Protein AF-A0A830D638-F1 (afdb_monomer_lite)

Secondary structure (DSSP, 8-state):
-PPPPPPPP-SB-TTS-BS-S-SPPPPHHHHHHHHHHHHHHHHHHHHHHHHHHTTSSS------

Foldseek 3Di:
DPDDDDDDDDQADPVRHGPDPPDDDDDPVVVVVVVVVVVVLVVVQVVVVVCCVVVVDVDDDHPD

pLDDT: mean 93.47, std 7.39, range [57.5, 98.44]

InterPro domains:
  IPR029061 Thiamin diphosphate-binding fold [SSF52518] (9-62)
  IPR050771 Alpha-ketoacid dehydrogenase complex E1 component [PTHR43380] (2-63)

Radius of gyration: 18.52 Å; chains: 1; bounding box: 33×46×44 Å

Sequence (64 aa):
HPEERVHCYRVLDDSGQPVSSNYVHIDKDIALKMYKEMVTLQTMDTIFYEAQRQGRISFYVTAI

Organism: NCBI:txid374723

Structure (mmCIF, N/CA/C/O backbone):
data_AF-A0A830D638-F1
#
_entry.id   AF-A0A830D638-F1
#
loop_
_atom_site.group_PDB
_atom_site.id
_atom_site.type_symbol
_atom_site.label_atom_id
_atom_site.label_alt_id
_atom_site.label_comp_id
_atom_site.label_asym_id
_atom_site.label_entity_id
_atom_site.label_seq_id
_atom_site.pdbx_PDB_ins_code
_atom_site.Cartn_x
_atom_site.Cartn_y
_atom_site.Cartn_z
_atom_site.occupancy
_atom_site.B_iso_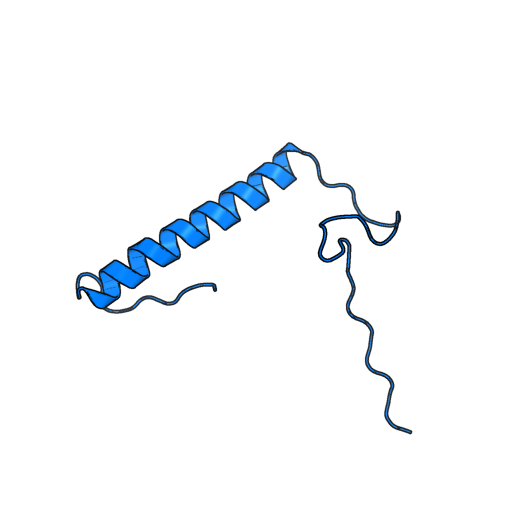or_equiv
_atom_site.auth_seq_id
_atom_site.auth_comp_id
_atom_site.auth_asym_id
_atom_site.auth_atom_id
_atom_site.pdbx_PDB_model_num
ATOM 1 N N . HIS A 1 1 ? 4.019 -37.532 -21.318 1.00 57.50 1 HIS A N 1
ATOM 2 C CA . HIS A 1 1 ? 4.964 -36.460 -20.947 1.00 57.50 1 HIS A CA 1
ATOM 3 C C . HIS A 1 1 ? 4.222 -35.502 -20.028 1.00 57.50 1 HIS A C 1
ATOM 5 O O . HIS A 1 1 ? 3.094 -35.182 -20.383 1.00 57.50 1 HIS A O 1
ATOM 11 N N . PRO A 1 2 ? 4.737 -35.129 -18.844 1.00 69.62 2 PRO A N 1
ATOM 12 C CA . PRO A 1 2 ? 4.088 -34.086 -18.057 1.00 69.62 2 PRO A CA 1
ATOM 13 C C . PRO A 1 2 ? 4.160 -32.783 -18.859 1.00 69.62 2 PRO A C 1
ATOM 15 O O . PRO A 1 2 ? 5.237 -32.416 -19.323 1.00 69.62 2 PRO A O 1
ATOM 18 N N . GLU A 1 3 ? 3.016 -32.148 -19.094 1.00 76.44 3 GLU A N 1
ATOM 19 C CA . GLU A 1 3 ? 2.966 -30.854 -19.772 1.00 76.44 3 GLU A CA 1
ATOM 20 C C . GLU A 1 3 ? 3.739 -29.820 -18.944 1.00 76.44 3 GLU A C 1
ATOM 22 O O . GLU A 1 3 ? 3.551 -29.700 -17.729 1.00 76.44 3 GLU A O 1
ATOM 27 N N . GLU A 1 4 ? 4.662 -29.118 -19.597 1.00 81.50 4 GLU A N 1
ATOM 28 C CA . GLU A 1 4 ? 5.458 -28.069 -18.972 1.00 81.50 4 GLU A CA 1
ATOM 29 C C . GLU A 1 4 ? 4.537 -26.905 -18.579 1.00 81.50 4 GLU A C 1
ATOM 31 O O . GLU A 1 4 ? 3.705 -26.454 -19.369 1.00 81.50 4 GLU A O 1
ATOM 36 N N . ARG A 1 5 ? 4.628 -26.449 -17.323 1.00 84.75 5 ARG A N 1
ATOM 37 C CA . ARG A 1 5 ? 3.758 -25.378 -16.820 1.00 84.75 5 ARG A CA 1
ATOM 38 C C . ARG A 1 5 ? 4.088 -24.071 -17.531 1.00 84.75 5 ARG A C 1
ATOM 40 O O . ARG A 1 5 ? 5.254 -23.709 -17.652 1.00 84.75 5 ARG A O 1
ATOM 47 N N . VAL A 1 6 ? 3.052 -23.327 -17.911 1.00 89.00 6 VAL A N 1
ATOM 48 C CA . VAL A 1 6 ? 3.210 -21.983 -18.474 1.00 89.00 6 VAL A CA 1
ATOM 49 C C . VAL A 1 6 ? 3.949 -21.086 -17.477 1.00 89.00 6 VAL A C 1
ATOM 51 O O . VAL A 1 6 ? 3.614 -21.048 -16.292 1.00 89.00 6 VAL A O 1
ATOM 54 N N . HIS A 1 7 ? 4.955 -20.360 -17.964 1.00 88.00 7 HIS A N 1
ATOM 55 C CA . HIS A 1 7 ? 5.724 -19.425 -17.151 1.00 88.00 7 HIS A CA 1
A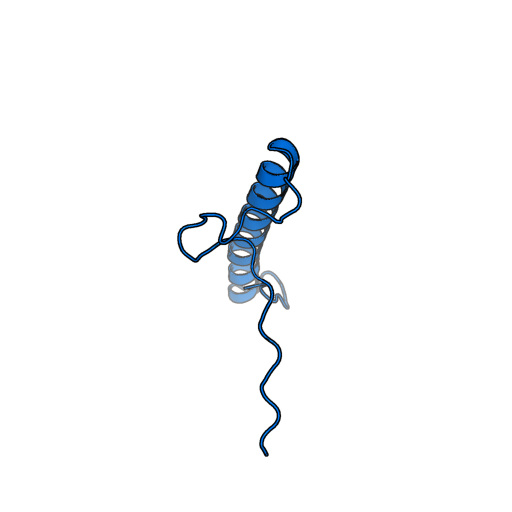TOM 56 C C . HIS A 1 7 ? 4.874 -18.229 -16.701 1.00 88.00 7 HIS A C 1
ATOM 58 O O . HIS A 1 7 ? 4.094 -17.671 -17.474 1.00 88.00 7 HIS A O 1
ATOM 64 N N . CYS A 1 8 ? 5.065 -17.793 -15.454 1.00 91.38 8 CYS A N 1
ATOM 65 C CA . CYS A 1 8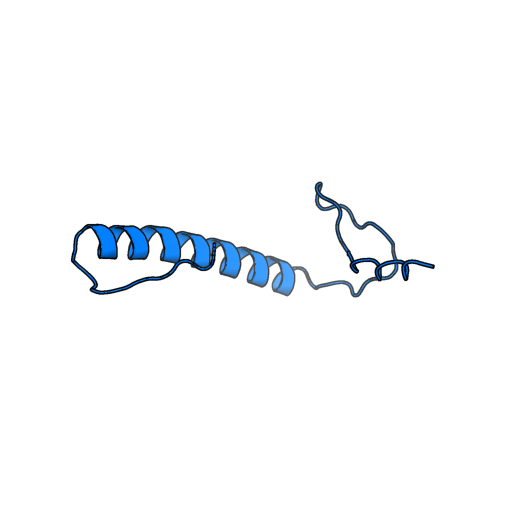 ? 4.426 -16.587 -14.938 1.00 91.38 8 CYS A CA 1
ATOM 66 C C . CYS A 1 8 ? 5.042 -15.341 -15.581 1.00 91.38 8 CYS A C 1
ATOM 68 O O . CYS A 1 8 ? 6.250 -15.119 -15.484 1.00 91.38 8 CYS A O 1
ATOM 70 N N . TYR A 1 9 ? 4.204 -14.499 -16.184 1.00 91.19 9 TYR A N 1
ATOM 71 C CA . TYR A 1 9 ? 4.635 -13.193 -16.668 1.00 91.19 9 TYR A CA 1
ATOM 72 C C . TYR A 1 9 ? 5.067 -12.299 -15.496 1.00 91.19 9 TYR A C 1
ATOM 74 O O . TYR A 1 9 ? 4.383 -12.220 -14.474 1.00 91.19 9 TYR A O 1
ATOM 82 N N . ARG A 1 10 ? 6.210 -11.626 -15.647 1.00 92.12 10 ARG A N 1
ATOM 83 C CA . ARG A 1 10 ? 6.827 -10.771 -14.628 1.00 92.12 10 ARG A CA 1
ATOM 84 C C . ARG A 1 10 ? 7.473 -9.564 -15.308 1.00 92.12 10 ARG A C 1
ATOM 86 O O . ARG A 1 10 ? 8.122 -9.723 -16.336 1.00 92.12 10 ARG A O 1
ATOM 93 N N . VAL A 1 11 ? 7.305 -8.377 -14.721 1.00 94.12 11 VAL A N 1
ATOM 94 C CA . VAL A 1 11 ? 7.906 -7.120 -15.214 1.00 94.12 11 VAL A CA 1
ATOM 95 C C . VAL A 1 11 ? 9.106 -6.699 -14.369 1.00 94.12 11 VAL A C 1
ATOM 97 O O . VAL A 1 11 ? 10.129 -6.314 -14.925 1.00 94.12 11 VAL A O 1
ATOM 100 N N . LEU A 1 12 ? 8.995 -6.797 -13.043 1.00 94.50 12 LEU A N 1
ATOM 101 C CA . LEU A 1 12 ? 10.046 -6.432 -12.093 1.00 94.50 12 LEU A CA 1
ATOM 102 C C . LEU A 1 12 ? 10.585 -7.677 -11.386 1.00 94.50 12 LEU A C 1
ATOM 104 O O . LEU A 1 12 ? 9.821 -8.603 -11.105 1.00 94.50 12 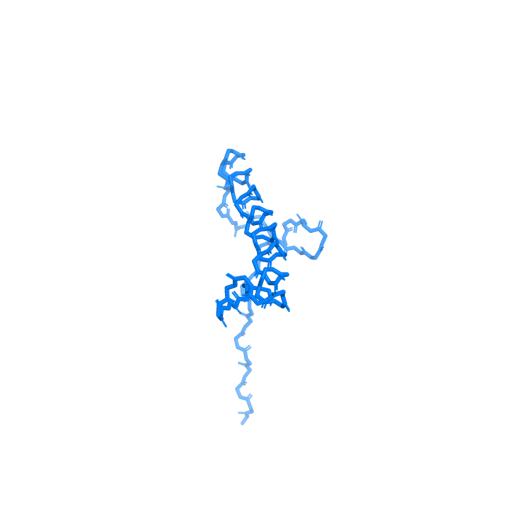LEU A O 1
ATOM 108 N N . ASP A 1 13 ? 11.882 -7.701 -11.101 1.00 94.62 13 ASP A N 1
ATOM 109 C CA . ASP A 1 13 ? 12.491 -8.675 -10.200 1.00 94.62 13 ASP A CA 1
ATOM 110 C C . ASP A 1 13 ? 12.235 -8.327 -8.723 1.00 94.62 13 ASP A C 1
ATOM 112 O O . ASP A 1 13 ? 11.585 -7.333 -8.391 1.00 94.62 13 ASP A O 1
ATOM 116 N N . ASP A 1 14 ? 12.758 -9.156 -7.821 1.00 95.38 14 ASP A N 1
ATOM 117 C CA . ASP A 1 14 ? 12.548 -9.004 -6.378 1.00 95.38 14 ASP A CA 1
ATOM 118 C C . ASP A 1 14 ? 13.283 -7.770 -5.798 1.00 95.38 14 ASP A C 1
ATOM 120 O O . ASP A 1 14 ? 13.001 -7.349 -4.678 1.00 95.38 14 ASP A O 1
ATOM 124 N N . SER A 1 15 ? 14.202 -7.165 -6.564 1.00 96.50 15 SER A N 1
ATOM 125 C CA . SER A 1 15 ? 14.884 -5.899 -6.245 1.00 96.50 15 SER A CA 1
ATOM 126 C C . SER A 1 15 ? 14.199 -4.680 -6.881 1.00 96.50 15 SER A C 1
ATOM 128 O O . SER A 1 15 ? 14.693 -3.556 -6.759 1.00 96.50 15 SER A O 1
ATOM 130 N N . GLY A 1 16 ? 13.071 -4.880 -7.572 1.00 92.69 16 GLY A N 1
ATOM 131 C CA . GLY A 1 16 ? 12.324 -3.831 -8.260 1.00 92.69 16 GLY A CA 1
ATOM 132 C C . GLY A 1 16 ? 12.949 -3.372 -9.580 1.00 92.69 16 GLY A C 1
ATOM 133 O O . GLY A 1 16 ? 12.560 -2.321 -10.088 1.00 92.69 16 GLY A O 1
ATOM 134 N N . GLN A 1 17 ? 13.908 -4.116 -10.140 1.00 94.56 17 GLN A N 1
ATOM 135 C CA . GLN A 1 17 ? 14.506 -3.805 -11.440 1.00 94.56 17 GLN A CA 1
ATOM 136 C C . GLN A 1 17 ? 13.722 -4.478 -12.577 1.00 94.56 17 GLN A C 1
ATOM 138 O O . GLN A 1 17 ? 13.246 -5.602 -12.408 1.00 94.56 17 GLN A O 1
ATOM 143 N N . PRO A 1 18 ? 13.570 -3.837 -13.750 1.00 93.56 18 PRO A N 1
ATOM 144 C CA . PRO A 1 18 ? 12.923 -4.469 -14.896 1.00 93.56 18 PRO A CA 1
ATOM 145 C C . PRO A 1 18 ? 13.662 -5.733 -15.359 1.00 93.56 18 PRO A C 1
ATOM 147 O O . PRO A 1 18 ? 14.862 -5.690 -15.620 1.00 93.56 18 PRO A O 1
ATOM 150 N N . VAL A 1 19 ? 12.940 -6.846 -15.531 1.00 93.88 19 VAL A N 1
ATOM 151 C CA . VAL A 1 19 ? 13.522 -8.114 -16.032 1.00 93.88 19 VAL A CA 1
ATOM 152 C C . VAL A 1 19 ? 13.751 -8.110 -17.546 1.00 93.88 19 VAL A C 1
ATOM 154 O O . VAL A 1 19 ? 14.492 -8.934 -18.074 1.00 93.88 19 VAL A O 1
ATOM 157 N N . SER A 1 20 ? 13.088 -7.204 -18.267 1.00 91.31 20 SER A N 1
ATOM 158 C CA . SER A 1 20 ? 13.260 -6.983 -19.704 1.00 91.31 20 SER A CA 1
ATOM 159 C C . SER A 1 20 ? 12.887 -5.544 -20.061 1.00 91.31 20 SER A C 1
ATOM 161 O O . SER A 1 20 ? 12.282 -4.845 -19.254 1.00 91.31 20 SER A O 1
ATOM 163 N N . SER A 1 21 ? 13.204 -5.105 -21.279 1.00 88.12 21 SER A N 1
ATOM 164 C CA . SER A 1 21 ? 12.791 -3.800 -21.815 1.00 88.12 21 SER A CA 1
ATOM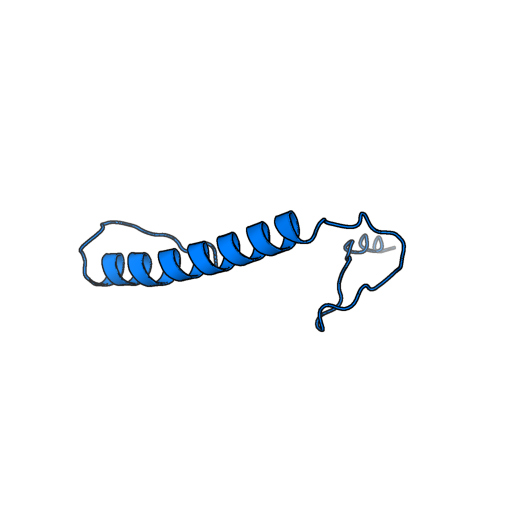 165 C C . SER A 1 21 ? 11.411 -3.810 -22.487 1.00 88.12 21 SER A C 1
ATOM 167 O O . SER A 1 21 ? 10.951 -2.767 -22.943 1.00 88.12 21 SER A O 1
ATOM 169 N N . ASN A 1 22 ? 10.744 -4.967 -22.571 1.00 89.00 22 ASN A N 1
ATOM 170 C CA . ASN A 1 22 ? 9.468 -5.116 -23.271 1.00 89.00 22 ASN A CA 1
ATOM 171 C C . ASN A 1 22 ? 8.286 -5.049 -22.292 1.00 89.00 22 ASN A C 1
ATOM 173 O O . ASN A 1 22 ? 7.652 -6.060 -21.979 1.00 89.00 22 ASN A O 1
ATOM 177 N N . TYR A 1 23 ? 8.021 -3.853 -21.770 1.00 89.25 23 TYR A N 1
ATOM 178 C CA . TYR A 1 23 ? 6.902 -3.581 -20.871 1.00 89.25 23 TYR A CA 1
ATOM 179 C C . TYR A 1 23 ? 6.296 -2.204 -21.142 1.00 89.25 23 TYR A C 1
ATOM 181 O O . TYR A 1 23 ? 6.925 -1.319 -21.721 1.00 89.25 23 TYR A O 1
ATOM 189 N N . VAL A 1 24 ? 5.052 -2.018 -20.706 1.00 90.62 24 VAL A N 1
ATOM 190 C CA . VAL A 1 24 ? 4.388 -0.715 -20.772 1.00 90.62 24 VAL A CA 1
ATOM 191 C C . VAL A 1 24 ? 4.949 0.171 -19.666 1.00 90.62 24 VAL A C 1
ATOM 193 O O . VAL A 1 24 ? 4.831 -0.155 -18.484 1.00 90.62 24 VAL A O 1
ATOM 196 N N . HIS A 1 25 ? 5.554 1.295 -20.045 1.00 89.88 25 HIS A N 1
ATOM 197 C CA . HIS A 1 25 ? 5.990 2.299 -19.082 1.00 89.88 25 HIS A CA 1
ATOM 198 C C . HIS A 1 25 ? 4.780 2.911 -18.372 1.00 89.88 25 HIS A C 1
ATOM 200 O O . HIS A 1 25 ? 3.807 3.309 -19.009 1.00 89.88 25 HIS A O 1
ATOM 206 N N . ILE A 1 26 ? 4.858 2.978 -17.044 1.00 92.25 26 ILE A N 1
ATOM 207 C CA . ILE A 1 26 ? 3.842 3.602 -16.200 1.00 92.25 26 ILE A CA 1
ATOM 208 C C . ILE A 1 26 ? 4.334 4.997 -15.829 1.00 92.25 26 ILE A C 1
ATOM 210 O O . ILE A 1 26 ? 5.468 5.158 -15.370 1.00 92.25 26 ILE A O 1
ATOM 214 N N . ASP A 1 27 ? 3.470 5.994 -15.999 1.00 96.44 27 ASP A N 1
ATOM 215 C CA . ASP A 1 27 ? 3.772 7.361 -15.595 1.00 96.44 27 ASP A CA 1
ATOM 216 C C . ASP A 1 27 ? 4.023 7.451 -14.090 1.00 96.44 27 ASP A C 1
ATOM 218 O O . ASP A 1 27 ? 3.372 6.786 -13.278 1.00 96.44 27 ASP A O 1
ATOM 222 N N . LYS A 1 28 ? 4.942 8.339 -13.701 1.00 96.81 28 LYS A N 1
ATOM 223 C CA . LYS A 1 28 ? 5.326 8.542 -12.298 1.00 96.81 28 LYS A CA 1
ATOM 224 C C . LYS A 1 28 ? 4.119 8.784 -11.391 1.00 96.81 28 LYS A C 1
ATOM 226 O O . LYS A 1 28 ? 4.072 8.237 -10.292 1.00 96.81 28 LYS A O 1
ATOM 231 N N . ASP A 1 29 ? 3.147 9.573 -11.839 1.00 98.12 29 ASP A N 1
ATOM 232 C CA . ASP A 1 29 ? 1.969 9.906 -11.035 1.00 98.12 29 ASP A CA 1
ATOM 233 C C . ASP A 1 29 ? 1.071 8.689 -10.796 1.00 98.12 29 ASP A C 1
ATOM 235 O O . ASP A 1 29 ? 0.560 8.506 -9.689 1.00 98.12 29 ASP A O 1
ATOM 239 N N . ILE A 1 30 ? 0.943 7.812 -11.794 1.00 97.50 30 ILE A N 1
ATOM 240 C CA . ILE A 1 30 ? 0.203 6.553 -11.668 1.00 97.50 30 ILE A CA 1
ATOM 241 C C . ILE A 1 30 ? 0.953 5.603 -10.733 1.00 97.50 30 ILE A C 1
ATOM 243 O O . ILE A 1 30 ? 0.351 5.068 -9.804 1.00 97.50 30 ILE A O 1
ATOM 247 N N . ALA A 1 31 ? 2.267 5.445 -10.910 1.00 96.19 31 ALA A N 1
ATOM 248 C CA . ALA A 1 31 ? 3.087 4.601 -10.041 1.00 96.19 31 ALA A CA 1
ATOM 249 C C . ALA A 1 31 ? 3.026 5.064 -8.572 1.00 96.19 31 ALA A C 1
ATOM 251 O O . ALA A 1 31 ? 2.848 4.257 -7.658 1.00 96.19 31 ALA A O 1
ATOM 252 N N . LEU A 1 32 ? 3.097 6.378 -8.337 1.00 98.19 32 LEU A N 1
ATOM 253 C CA . LEU A 1 32 ? 2.947 6.962 -7.004 1.00 98.19 32 LEU A CA 1
ATOM 254 C C . LEU A 1 32 ? 1.542 6.762 -6.438 1.00 98.19 32 LEU A C 1
ATOM 256 O O . LEU A 1 32 ? 1.409 6.527 -5.238 1.00 98.19 32 LEU A O 1
ATOM 260 N N . LYS A 1 33 ? 0.500 6.857 -7.268 1.00 98.31 33 LYS A N 1
ATOM 261 C CA . LYS A 1 33 ? -0.876 6.582 -6.848 1.00 98.31 33 LYS A CA 1
ATOM 262 C C . LYS A 1 33 ? -1.030 5.127 -6.401 1.00 98.31 33 LYS A C 1
ATOM 264 O O . LYS A 1 33 ? -1.485 4.909 -5.284 1.00 98.31 33 LYS A O 1
ATOM 269 N N . MET A 1 34 ? -0.564 4.167 -7.204 1.00 97.62 34 MET A N 1
ATOM 270 C CA . MET A 1 34 ? -0.586 2.738 -6.858 1.00 97.62 34 MET A CA 1
ATOM 271 C C . MET A 1 34 ? 0.118 2.475 -5.523 1.00 97.62 34 MET A C 1
ATOM 273 O O . MET A 1 34 ? -0.438 1.825 -4.643 1.00 97.62 34 MET A O 1
ATOM 277 N N . TYR A 1 35 ? 1.319 3.030 -5.337 1.00 97.50 35 TYR A N 1
ATOM 278 C CA . TYR A 1 35 ? 2.062 2.886 -4.085 1.00 97.50 35 TYR A CA 1
ATOM 279 C C . TYR A 1 35 ? 1.305 3.461 -2.879 1.00 97.50 35 TYR A C 1
ATOM 281 O O . TYR A 1 35 ? 1.165 2.792 -1.855 1.00 97.50 35 TYR A O 1
ATOM 289 N N . LYS A 1 36 ? 0.776 4.686 -2.998 1.00 98.44 36 LYS A N 1
ATOM 290 C CA . LYS A 1 36 ? 0.002 5.331 -1.925 1.00 98.44 36 LYS A CA 1
ATOM 291 C C . LYS A 1 36 ? -1.250 4.538 -1.566 1.00 98.44 36 LYS A C 1
ATOM 293 O O . LYS A 1 36 ? -1.569 4.432 -0.384 1.00 98.44 36 LYS A O 1
ATOM 298 N N . GLU A 1 37 ? -1.943 3.986 -2.556 1.00 98.31 37 GLU A N 1
ATOM 299 C CA . GLU A 1 37 ? -3.131 3.157 -2.341 1.00 98.31 37 GLU A CA 1
ATOM 300 C C . GLU A 1 37 ? -2.779 1.850 -1.618 1.00 98.31 37 GLU A C 1
ATOM 302 O O . GLU A 1 37 ? -3.438 1.526 -0.633 1.00 98.31 37 GLU A O 1
ATOM 307 N N . MET A 1 38 ? -1.695 1.162 -2.007 1.00 98.12 38 MET A N 1
ATOM 308 C CA . MET A 1 38 ? -1.221 -0.046 -1.308 1.00 98.12 38 MET A CA 1
ATOM 309 C C . MET A 1 38 ? -0.891 0.228 0.167 1.00 98.12 38 MET A C 1
ATOM 311 O O . MET A 1 38 ? -1.345 -0.499 1.049 1.00 98.12 38 MET A O 1
ATOM 315 N N . VAL A 1 39 ? -0.153 1.305 0.457 1.00 98.00 39 VAL A N 1
ATOM 316 C CA . VAL A 1 39 ? 0.201 1.684 1.840 1.00 98.00 39 VAL A CA 1
ATOM 317 C C . VAL A 1 39 ? -1.035 2.095 2.645 1.00 98.00 39 VAL A C 1
ATOM 319 O O . VAL A 1 39 ? -1.159 1.764 3.827 1.00 98.00 39 VAL A O 1
ATOM 322 N N . THR A 1 40 ? -1.969 2.807 2.012 1.00 98.19 40 THR A N 1
ATOM 323 C CA . THR A 1 40 ? -3.235 3.200 2.645 1.00 98.19 40 THR A CA 1
ATOM 324 C C . THR A 1 40 ? -4.046 1.966 3.026 1.00 98.19 40 THR A C 1
ATOM 326 O O . THR A 1 40 ? -4.497 1.870 4.167 1.00 98.19 40 THR A O 1
ATOM 329 N N . LEU A 1 41 ? -4.164 0.993 2.118 1.00 98.06 41 LEU A N 1
ATOM 330 C CA . LEU A 1 41 ? -4.867 -0.262 2.371 1.00 98.06 41 LEU A CA 1
ATOM 331 C C . LEU A 1 41 ? -4.225 -1.046 3.522 1.00 98.06 41 LEU A C 1
ATOM 333 O O . LEU A 1 41 ? -4.926 -1.449 4.443 1.00 98.06 41 LEU A O 1
ATOM 337 N N . GLN A 1 42 ? -2.895 -1.167 3.545 1.00 97.88 42 GLN A N 1
ATOM 338 C CA . GLN A 1 42 ? -2.176 -1.811 4.651 1.00 97.88 42 GLN A CA 1
ATOM 339 C C . GLN A 1 42 ? -2.421 -1.112 6.003 1.00 97.88 42 GLN A C 1
ATOM 341 O O . GLN A 1 42 ? -2.546 -1.760 7.048 1.00 97.88 42 GLN A O 1
ATOM 346 N N . THR A 1 43 ? -2.507 0.220 5.995 1.00 97.88 43 THR A N 1
ATOM 347 C CA . THR A 1 43 ? -2.811 1.010 7.197 1.00 97.88 43 THR A CA 1
ATOM 348 C C . THR A 1 43 ? -4.237 0.740 7.682 1.00 97.88 43 THR A C 1
ATOM 350 O O . THR A 1 43 ? -4.452 0.521 8.875 1.00 97.88 43 THR A O 1
ATOM 353 N N . MET A 1 44 ? -5.206 0.711 6.762 1.00 97.69 44 MET A N 1
ATOM 354 C CA . MET A 1 44 ? -6.600 0.371 7.063 1.00 97.69 44 MET A CA 1
ATOM 355 C C . MET A 1 44 ? -6.719 -1.044 7.630 1.00 97.69 44 MET A C 1
ATOM 357 O O . MET A 1 44 ? -7.368 -1.223 8.659 1.00 97.69 44 MET A O 1
ATOM 361 N N . ASP A 1 45 ? -6.042 -2.016 7.015 1.00 98.00 45 ASP A N 1
ATOM 362 C CA . ASP A 1 45 ? -6.036 -3.407 7.465 1.00 98.00 45 ASP A CA 1
ATOM 363 C C . ASP A 1 45 ? -5.560 -3.534 8.907 1.00 98.00 45 ASP A C 1
ATOM 365 O O . ASP A 1 45 ? -6.210 -4.195 9.714 1.00 98.00 45 ASP A O 1
ATOM 369 N N . THR A 1 46 ? -4.483 -2.833 9.261 1.00 97.12 46 THR A N 1
ATOM 370 C CA . THR A 1 46 ? -3.959 -2.821 10.633 1.00 97.12 46 THR A CA 1
ATOM 371 C C . THR A 1 46 ? -4.997 -2.277 11.620 1.00 97.12 46 THR A C 1
ATOM 373 O O . THR A 1 46 ? -5.324 -2.932 12.610 1.00 97.12 46 THR A O 1
ATOM 376 N N . ILE A 1 47 ? -5.562 -1.099 11.335 1.00 97.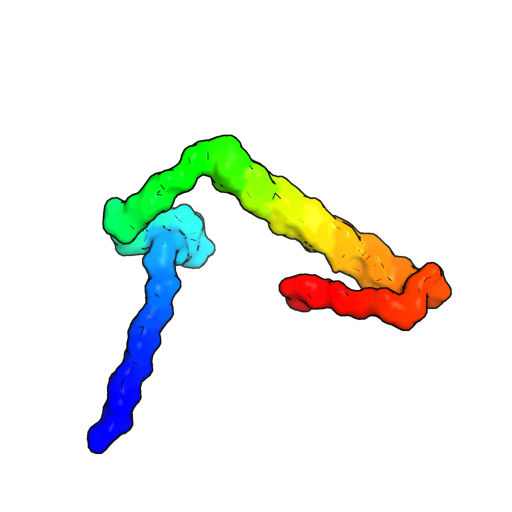88 47 ILE A N 1
ATOM 377 C CA . ILE A 1 47 ? -6.501 -0.417 12.237 1.00 97.88 47 ILE A CA 1
ATOM 378 C C . ILE A 1 47 ? -7.786 -1.230 12.420 1.00 97.88 47 ILE A C 1
ATOM 380 O O . ILE A 1 47 ? -8.268 -1.398 13.543 1.00 97.88 47 ILE A O 1
ATOM 384 N N . PHE A 1 48 ? -8.372 -1.724 11.331 1.00 97.81 48 PHE A N 1
ATOM 385 C CA . PHE A 1 48 ? -9.663 -2.402 11.395 1.00 97.81 48 PHE A CA 1
ATOM 386 C C . PHE A 1 48 ? -9.558 -3.833 11.909 1.00 97.81 48 PHE A C 1
ATOM 388 O O . PHE A 1 48 ? -10.462 -4.281 12.619 1.00 97.81 48 PHE A O 1
ATOM 395 N N . TYR A 1 49 ? -8.441 -4.514 11.657 1.00 97.62 49 TYR A N 1
ATOM 396 C CA . TYR A 1 49 ? -8.151 -5.785 12.310 1.00 97.62 49 TYR A CA 1
ATOM 397 C C . TYR A 1 49 ? -8.062 -5.622 13.834 1.00 97.62 49 TYR A C 1
ATOM 399 O O . TYR A 1 49 ? -8.674 -6.381 14.588 1.00 97.62 49 TYR A O 1
ATOM 407 N N . GLU A 1 50 ? -7.373 -4.588 14.324 1.00 98.00 50 GLU A N 1
ATOM 408 C CA . GLU A 1 50 ? -7.321 -4.299 15.761 1.00 98.00 50 GLU A CA 1
ATOM 409 C C . GLU A 1 50 ? -8.684 -3.903 16.336 1.00 98.00 50 GLU A C 1
ATOM 411 O O . GLU A 1 50 ? -9.059 -4.370 17.415 1.00 98.00 50 GLU A O 1
ATOM 416 N N . ALA A 1 51 ? -9.458 -3.088 15.615 1.00 98.38 51 ALA A N 1
ATOM 417 C CA . ALA A 1 51 ? -10.816 -2.727 16.014 1.00 98.38 51 ALA A CA 1
ATOM 418 C C . ALA A 1 51 ? -11.717 -3.967 16.146 1.00 98.38 51 ALA A C 1
ATOM 420 O O . ALA A 1 51 ? -12.493 -4.057 17.102 1.00 98.38 51 ALA A O 1
ATOM 421 N N . GLN A 1 52 ? -11.580 -4.940 15.240 1.00 98.25 52 GLN A N 1
ATOM 422 C CA . GLN A 1 52 ? -12.289 -6.218 15.302 1.00 98.25 52 GLN A CA 1
ATOM 423 C C . GLN A 1 52 ? -11.867 -7.034 16.531 1.00 98.25 52 GLN A C 1
ATOM 425 O O . GLN A 1 52 ? -12.725 -7.486 17.289 1.00 98.25 52 GLN A O 1
ATOM 430 N N . ARG A 1 53 ? -10.564 -7.145 16.813 1.00 97.00 53 ARG A N 1
ATOM 431 C CA . ARG A 1 53 ? -10.055 -7.854 18.005 1.00 97.00 53 ARG A CA 1
ATOM 432 C C . ARG A 1 53 ? -10.496 -7.228 19.326 1.00 97.00 53 ARG A C 1
ATOM 434 O O . ARG A 1 53 ? -10.621 -7.932 20.323 1.00 97.00 53 ARG A O 1
ATOM 441 N N . GLN A 1 54 ? -10.736 -5.920 19.335 1.00 98.44 54 GLN A N 1
ATOM 442 C CA . GLN A 1 54 ? -11.267 -5.190 20.488 1.00 98.44 54 GLN A CA 1
ATOM 443 C C . GLN A 1 54 ? -12.802 -5.231 20.576 1.00 98.44 54 GLN A C 1
ATOM 445 O O . GLN A 1 54 ? -13.374 -4.603 21.465 1.00 98.44 54 GLN A O 1
ATOM 450 N N . GLY A 1 55 ? -13.484 -5.926 19.660 1.00 97.75 55 GLY A N 1
ATOM 451 C CA . GLY A 1 55 ? -14.945 -6.029 19.633 1.00 97.75 55 GLY A CA 1
ATOM 452 C C . GLY A 1 55 ? -15.661 -4.748 19.197 1.00 97.75 55 GLY A C 1
ATOM 453 O O . GLY A 1 55 ? -16.866 -4.627 19.401 1.00 97.75 55 GLY A O 1
ATOM 454 N N . ARG A 1 56 ? -14.949 -3.781 18.601 1.00 98.25 56 ARG A N 1
ATOM 455 C CA . ARG A 1 56 ? -15.540 -2.530 18.088 1.00 98.25 56 ARG A CA 1
ATOM 456 C C . ARG A 1 56 ? -16.261 -2.734 16.752 1.00 98.25 56 ARG A C 1
ATOM 458 O O . ARG A 1 56 ? -17.131 -1.941 16.409 1.00 98.25 56 ARG A O 1
ATOM 465 N N . ILE A 1 57 ? -15.895 -3.779 16.006 1.00 97.06 57 ILE A N 1
ATOM 466 C CA . ILE A 1 57 ? -16.508 -4.202 14.738 1.00 97.06 57 ILE A CA 1
ATOM 467 C C . ILE A 1 57 ? -16.682 -5.726 14.784 1.00 97.06 57 ILE A C 1
ATOM 469 O O . ILE A 1 57 ? -15.823 -6.426 15.315 1.00 97.06 57 ILE A O 1
ATOM 473 N N . SER A 1 58 ? -17.788 -6.247 14.245 1.00 97.06 58 SER A N 1
ATOM 474 C CA . SER A 1 58 ? -18.121 -7.678 14.311 1.00 97.06 58 SER A CA 1
ATOM 475 C C . SER A 1 58 ? -17.238 -8.561 13.425 1.00 97.06 58 SER A C 1
ATOM 477 O O . SER A 1 58 ? -16.901 -9.676 13.820 1.00 97.06 58 SER A O 1
ATOM 479 N N . PHE A 1 59 ? -16.855 -8.082 12.240 1.00 96.56 59 PHE A N 1
ATOM 480 C CA . PHE A 1 59 ? -16.071 -8.842 11.269 1.00 96.56 59 PHE A CA 1
ATOM 481 C C . PHE A 1 59 ? -15.190 -7.925 10.412 1.00 96.56 59 PHE A C 1
ATOM 483 O O . PHE A 1 59 ? -15.628 -6.850 10.005 1.00 96.56 59 PHE A O 1
ATOM 490 N N . TYR A 1 60 ? -13.962 -8.366 10.132 1.00 97.06 60 TYR A N 1
ATOM 491 C CA . TYR A 1 60 ? -13.024 -7.724 9.211 1.00 97.06 60 TYR A CA 1
ATOM 492 C C . TYR A 1 60 ? -12.081 -8.779 8.613 1.00 97.06 60 TYR A C 1
ATOM 494 O O . TYR A 1 60 ? -11.706 -9.720 9.313 1.00 97.06 60 TYR A O 1
ATOM 502 N N . VAL A 1 61 ? -11.698 -8.623 7.343 1.00 96.06 61 VAL A N 1
ATOM 503 C CA . VAL A 1 61 ? -10.750 -9.501 6.630 1.00 96.06 61 VAL A CA 1
ATOM 504 C C . VAL A 1 61 ? -9.696 -8.626 5.973 1.00 96.06 61 VAL A C 1
ATOM 506 O O . VAL A 1 61 ? -10.042 -7.643 5.321 1.00 96.06 61 VAL A O 1
ATOM 509 N N . THR A 1 62 ? -8.430 -8.985 6.159 1.00 95.12 62 THR A N 1
ATOM 510 C CA . THR A 1 62 ? -7.286 -8.287 5.568 1.00 95.12 62 THR A CA 1
ATOM 511 C C . THR A 1 62 ? -7.105 -8.675 4.105 1.00 95.12 62 THR A C 1
ATOM 513 O O . THR A 1 62 ? -7.460 -9.781 3.695 1.00 95.12 62 THR A O 1
ATOM 516 N N . ALA A 1 63 ? -6.537 -7.772 3.309 1.00 92.25 63 ALA A N 1
ATOM 517 C CA . ALA A 1 63 ? -6.129 -8.057 1.932 1.00 92.25 63 ALA A CA 1
ATOM 518 C C . ALA A 1 63 ? -4.728 -8.701 1.843 1.00 92.25 63 ALA A C 1
ATOM 520 O O . ALA A 1 63 ? -4.281 -9.042 0.747 1.00 92.25 63 ALA A O 1
ATOM 521 N N . ILE A 1 64 ? -4.053 -8.830 2.991 1.00 75.44 64 ILE A N 1
ATOM 522 C CA . ILE A 1 64 ? -2.724 -9.426 3.191 1.00 75.44 64 ILE A CA 1
ATOM 523 C C . ILE A 1 64 ? -2.869 -10.862 3.684 1.00 75.44 64 ILE A C 1
ATOM 525 O O . ILE A 1 64 ? -3.706 -11.067 4.599 1.00 75.44 64 ILE A O 1
#